Protein AF-A0A9E2X8R3-F1 (afdb_monomer_lite)

Secondary structure (DSSP, 8-state):
-PPPPPHHHHHTT--SPPP-SSTHHHHSHHHHHHHHHHHHHHHHHHHHHHHHHHHHHHH-

Structure (mmCIF, N/CA/C/O backbone):
data_AF-A0A9E2X8R3-F1
#
_entry.id   AF-A0A9E2X8R3-F1
#
loop_
_atom_site.group_PDB
_atom_site.id
_atom_site.type_symbol
_atom_site.label_atom_id
_atom_site.label_alt_id
_atom_site.label_comp_id
_atom_site.label_asym_id
_atom_site.label_entity_id
_atom_site.label_seq_id
_atom_site.pdbx_PDB_ins_code
_atom_site.Cartn_x
_atom_site.Cartn_y
_atom_site.Cartn_z
_atom_site.occupancy
_atom_site.B_iso_or_equiv
_atom_site.auth_seq_id
_atom_site.auth_comp_id
_atom_site.auth_asym_id
_atom_site.auth_atom_id
_atom_site.pdbx_PDB_model_num
ATOM 1 N N . MET A 1 1 ? -21.044 21.815 22.781 1.00 47.69 1 MET A N 1
ATOM 2 C CA . MET A 1 1 ? -19.900 21.156 22.118 1.00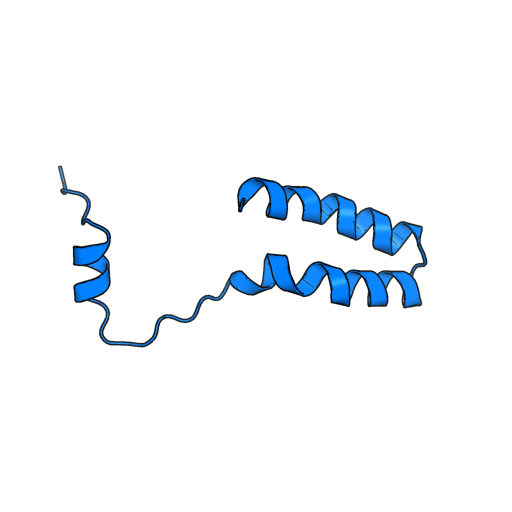 47.69 1 MET A CA 1
ATOM 3 C C . MET A 1 1 ? -20.198 19.670 22.096 1.00 47.69 1 MET A C 1
ATOM 5 O O . MET A 1 1 ? -20.444 19.124 23.163 1.00 47.69 1 MET A O 1
ATOM 9 N N . SER A 1 2 ? -20.296 19.043 20.923 1.00 59.84 2 SER A N 1
ATOM 10 C CA . SER A 1 2 ? -20.474 17.587 20.870 1.00 59.84 2 SER A CA 1
ATOM 11 C C . SER A 1 2 ? -19.166 16.944 21.316 1.00 59.84 2 SER A C 1
ATOM 13 O O . SER A 1 2 ? -18.125 17.245 20.739 1.00 59.84 2 SER A O 1
ATOM 15 N N . ALA A 1 3 ? -19.199 16.118 22.361 1.00 78.06 3 ALA A N 1
ATOM 16 C CA . ALA A 1 3 ? -18.029 15.352 22.764 1.00 78.06 3 ALA A CA 1
ATOM 17 C C . ALA A 1 3 ? -17.678 14.380 21.630 1.00 78.06 3 ALA A C 1
ATOM 19 O O . ALA A 1 3 ? -18.545 13.645 21.152 1.00 78.06 3 ALA A O 1
ATOM 20 N N . HIS A 1 4 ? -16.429 14.412 21.167 1.00 85.19 4 HIS A N 1
ATOM 21 C CA . HIS A 1 4 ? -15.930 13.400 20.245 1.00 85.19 4 HIS A CA 1
ATOM 22 C C . HIS A 1 4 ? -15.981 12.040 20.943 1.00 85.19 4 HIS A C 1
ATOM 24 O O . HIS A 1 4 ? -15.625 11.925 22.116 1.00 85.19 4 HIS A O 1
ATOM 30 N N . MET A 1 5 ? -16.469 11.026 20.236 1.00 91.12 5 MET A N 1
ATOM 31 C CA . MET A 1 5 ? -16.484 9.665 20.756 1.00 91.12 5 MET A CA 1
ATOM 32 C C . MET A 1 5 ? -15.061 9.122 20.825 1.00 91.12 5 MET A C 1
ATOM 34 O O . MET A 1 5 ? -14.242 9.410 19.950 1.00 91.12 5 MET A O 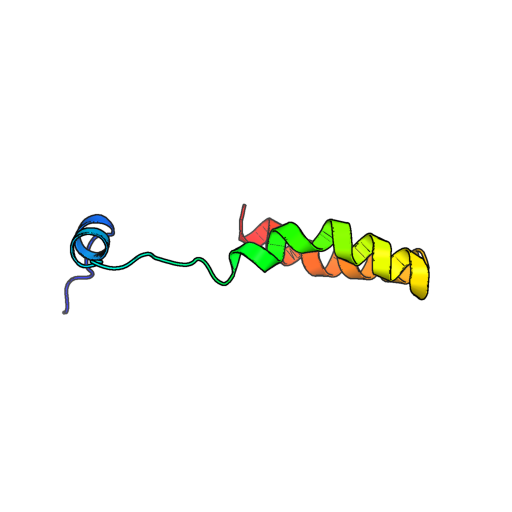1
ATOM 38 N N . THR A 1 6 ? -14.777 8.307 21.838 1.00 93.56 6 THR A N 1
ATOM 39 C CA . THR A 1 6 ? -13.526 7.545 21.859 1.00 93.56 6 THR A CA 1
ATOM 40 C C . THR A 1 6 ? -13.564 6.451 20.782 1.00 93.56 6 THR A C 1
ATOM 42 O O . THR A 1 6 ? -14.655 6.015 20.386 1.00 93.56 6 THR A O 1
ATOM 45 N N . PRO A 1 7 ? -12.408 5.963 20.303 1.00 92.44 7 PRO A N 1
ATOM 46 C CA . PRO A 1 7 ? -12.354 4.853 19.351 1.00 92.44 7 PRO A CA 1
ATOM 47 C C . PRO A 1 7 ? -13.149 3.614 19.799 1.00 92.44 7 PRO A C 1
ATOM 49 O O . PRO A 1 7 ? -13.834 2.987 18.990 1.00 92.44 7 PRO A O 1
ATOM 52 N N . GLU A 1 8 ? -13.148 3.295 21.095 1.00 94.50 8 GLU A N 1
ATOM 53 C CA . GLU A 1 8 ? -13.887 2.163 21.673 1.00 94.50 8 GLU A CA 1
ATOM 54 C C . GLU A 1 8 ? -15.403 2.372 21.591 1.00 94.50 8 GLU A C 1
ATOM 56 O O . GLU A 1 8 ? -16.151 1.434 21.307 1.00 94.50 8 GLU A O 1
ATOM 61 N N . GLN A 1 9 ? -15.866 3.608 21.804 1.00 95.38 9 GLN A N 1
ATOM 62 C CA . GLN A 1 9 ? -17.278 3.968 21.670 1.00 95.38 9 GLN A CA 1
ATOM 63 C C . GLN A 1 9 ? -17.749 3.906 20.217 1.00 95.38 9 GLN A C 1
ATOM 65 O O . GLN A 1 9 ? -18.915 3.606 19.969 1.00 95.38 9 GLN A O 1
ATOM 70 N N . VAL A 1 10 ? -16.870 4.208 19.258 1.00 93.25 10 VAL A N 1
ATOM 71 C CA . VAL A 1 10 ? -17.165 4.028 17.831 1.00 93.25 10 VAL A CA 1
ATOM 72 C C . VAL A 1 10 ? -17.239 2.536 17.514 1.00 93.25 10 VAL A C 1
ATOM 74 O O . VAL A 1 10 ? -18.228 2.084 16.942 1.00 93.25 10 VAL A O 1
ATOM 77 N N . ARG A 1 11 ? -16.249 1.750 17.957 1.00 91.81 11 ARG A N 1
ATOM 78 C CA . ARG A 1 11 ? -16.180 0.307 17.692 1.00 91.81 11 ARG A CA 1
ATOM 79 C C . ARG A 1 11 ? -17.363 -0.470 18.270 1.00 91.81 11 ARG A C 1
ATOM 81 O O . ARG A 1 11 ? -17.830 -1.398 17.621 1.00 91.81 11 ARG A O 1
ATOM 88 N N . SER A 1 12 ? -17.865 -0.095 19.447 1.00 95.94 12 SER A N 1
ATOM 89 C CA . SER A 1 12 ? -19.002 -0.775 20.088 1.00 95.94 12 SER A CA 1
ATOM 90 C C . SER A 1 12 ? -20.338 -0.602 19.357 1.00 95.94 12 SER A C 1
ATOM 92 O O . SER A 1 12 ? -21.278 -1.341 19.638 1.00 95.94 12 SER A O 1
ATOM 94 N N . ARG A 1 13 ? -20.430 0.359 18.428 1.00 95.06 13 ARG A N 1
ATOM 95 C CA . ARG A 1 13 ? -21.631 0.625 17.619 1.00 95.06 13 ARG A CA 1
ATOM 96 C C . ARG A 1 13 ? -21.588 -0.001 16.228 1.00 95.06 13 ARG A C 1
ATOM 98 O O . ARG A 1 13 ? -22.539 0.170 15.476 1.00 95.06 13 ARG A O 1
ATOM 105 N N . ILE A 1 14 ? -20.498 -0.676 15.874 1.00 95.00 14 ILE A N 1
ATOM 106 C CA . ILE A 1 14 ? -20.341 -1.322 14.572 1.00 95.00 14 ILE A CA 1
ATOM 107 C C . ILE A 1 14 ? -20.794 -2.776 14.710 1.00 95.00 14 ILE A C 1
ATOM 109 O O . ILE A 1 14 ? -20.130 -3.579 15.364 1.00 95.00 14 ILE A O 1
ATOM 113 N N . ASP A 1 15 ? -21.933 -3.101 14.103 1.00 96.00 15 ASP A N 1
ATOM 114 C CA . ASP A 1 15 ? -22.562 -4.430 14.107 1.00 96.00 15 ASP A CA 1
ATOM 115 C C . ASP A 1 15 ? -22.348 -5.210 12.796 1.00 96.00 15 ASP A C 1
ATOM 117 O O . ASP A 1 15 ? -22.774 -6.358 12.668 1.00 96.00 15 ASP A O 1
ATOM 121 N N . HIS A 1 16 ? -21.636 -4.610 11.841 1.00 93.81 16 HIS A N 1
ATOM 122 C CA . HIS A 1 16 ? -21.280 -5.194 10.553 1.00 93.81 16 HIS A CA 1
ATOM 123 C C . HIS A 1 16 ? -19.754 -5.273 10.368 1.00 93.81 16 HIS A C 1
ATOM 125 O O . HIS A 1 16 ? -19.002 -4.537 11.010 1.00 93.81 16 HIS A O 1
ATOM 131 N N . PRO A 1 17 ? -19.247 -6.137 9.469 1.00 90.62 17 PRO A N 1
ATOM 132 C CA . PRO A 1 17 ? -17.836 -6.124 9.103 1.00 90.62 17 PRO A CA 1
ATOM 133 C C . PRO A 1 17 ? -17.399 -4.749 8.582 1.00 90.62 17 PRO A C 1
ATOM 135 O O . PRO A 1 17 ? -18.143 -4.075 7.867 1.00 90.62 17 PRO A O 1
ATOM 138 N N . ILE A 1 18 ? -16.178 -4.348 8.929 1.00 86.19 18 ILE A N 1
ATOM 139 C CA . ILE A 1 18 ? -15.516 -3.177 8.350 1.00 86.19 18 ILE A CA 1
ATOM 140 C C . ILE A 1 18 ? -14.605 -3.698 7.248 1.00 86.19 18 ILE A C 1
ATOM 142 O O . ILE A 1 18 ? -13.738 -4.530 7.514 1.00 86.19 18 ILE A O 1
ATOM 146 N N . VAL A 1 19 ? -14.817 -3.223 6.025 1.00 84.38 19 VAL A N 1
ATOM 147 C CA . VAL A 1 19 ? -13.901 -3.459 4.910 1.00 84.38 19 VAL A CA 1
ATOM 148 C C . VAL A 1 19 ? -13.011 -2.236 4.799 1.00 84.38 19 VAL A C 1
ATOM 150 O O . VAL A 1 19 ? -13.508 -1.124 4.637 1.00 84.38 19 VAL A O 1
ATOM 153 N N . ASP A 1 20 ? -11.708 -2.453 4.904 1.00 79.12 20 ASP A N 1
ATOM 154 C CA . ASP A 1 20 ? -10.727 -1.445 4.541 1.00 79.12 20 ASP A CA 1
ATOM 155 C C . ASP A 1 20 ? -10.668 -1.353 3.007 1.00 79.12 20 ASP A C 1
ATOM 157 O O . ASP A 1 20 ? -10.355 -2.330 2.324 1.00 79.12 20 ASP A O 1
ATOM 161 N N . GLY A 1 21 ? -11.070 -0.201 2.471 1.00 74.56 21 GLY A N 1
ATOM 162 C CA . GLY A 1 21 ? -11.102 0.057 1.033 1.00 74.56 21 GLY A CA 1
ATOM 163 C C . GLY A 1 21 ? -9.838 0.727 0.497 1.00 74.56 21 GLY A C 1
ATOM 164 O O . GLY A 1 21 ? -9.656 0.751 -0.721 1.00 74.56 21 GLY A O 1
ATOM 165 N N . ASP A 1 22 ? -8.985 1.274 1.367 1.00 70.06 22 ASP A N 1
ATOM 166 C CA . ASP A 1 22 ? -7.794 2.029 0.970 1.00 70.06 22 ASP A CA 1
ATOM 167 C C . ASP A 1 22 ? -6.472 1.308 1.274 1.00 70.06 22 ASP A C 1
ATOM 169 O O . ASP A 1 22 ? -5.441 1.697 0.720 1.00 70.06 22 ASP A O 1
ATOM 173 N N . GLY A 1 23 ? -6.502 0.172 1.983 1.00 63.16 23 GLY A N 1
ATOM 174 C CA . GLY A 1 23 ? -5.333 -0.703 2.168 1.00 63.16 23 GLY A CA 1
ATOM 175 C C . GLY A 1 23 ? -4.613 -1.102 0.864 1.00 63.16 23 GLY A C 1
ATOM 176 O O . GLY A 1 23 ? -3.429 -1.435 0.864 1.00 63.16 23 GLY A O 1
ATOM 177 N N . HIS A 1 24 ? -5.285 -0.978 -0.286 1.00 63.00 24 HIS A N 1
ATOM 178 C CA . HIS A 1 24 ? -4.735 -1.280 -1.608 1.00 63.00 24 HIS A CA 1
ATOM 179 C C . HIS A 1 24 ? -3.665 -0.300 -2.113 1.00 63.00 24 HIS A C 1
ATOM 181 O O . HIS A 1 24 ? -2.932 -0.639 -3.044 1.00 63.00 24 HIS A O 1
ATOM 187 N N . TRP A 1 25 ? -3.554 0.899 -1.538 1.00 60.03 25 TRP A N 1
ATOM 188 C CA . TRP A 1 25 ? -2.605 1.902 -2.037 1.00 60.03 25 TRP A CA 1
ATOM 189 C C . TRP A 1 25 ? -1.144 1.568 -1.731 1.00 60.03 25 TRP A C 1
ATOM 191 O O . TRP A 1 25 ? -0.272 2.029 -2.450 1.00 60.03 25 TRP A O 1
ATOM 201 N N . VAL A 1 26 ? -0.865 0.764 -0.700 1.00 62.59 26 VAL A N 1
ATOM 202 C CA . VAL A 1 26 ? 0.517 0.442 -0.291 1.00 62.59 26 VAL A CA 1
ATOM 203 C C . VAL A 1 26 ? 0.969 -0.922 -0.822 1.00 62.59 26 VAL A C 1
ATOM 205 O O . VAL A 1 26 ? 2.156 -1.156 -1.055 1.00 62.59 26 VAL A O 1
ATOM 208 N N . GLU A 1 27 ? 0.028 -1.845 -1.021 1.00 69.44 27 GLU A N 1
ATOM 209 C CA . GLU A 1 2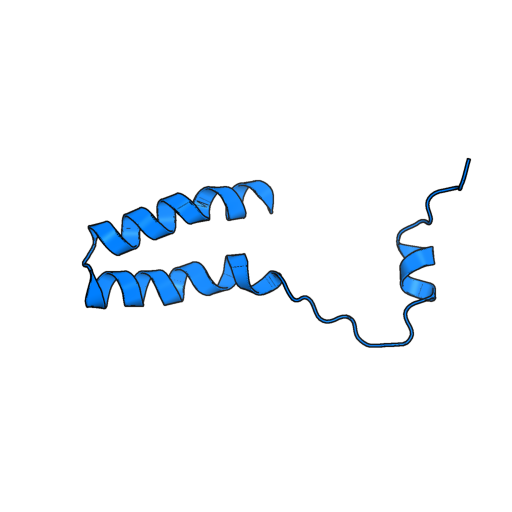7 ? 0.315 -3.232 -1.405 1.00 69.44 27 GLU A CA 1
ATOM 210 C C . GLU A 1 27 ? 0.476 -3.420 -2.923 1.00 69.44 27 GLU A C 1
ATOM 212 O O . GLU A 1 27 ? 1.132 -4.364 -3.371 1.00 69.44 27 GLU A O 1
ATOM 217 N N . TYR A 1 28 ? -0.103 -2.521 -3.725 1.00 75.88 28 TYR A N 1
ATOM 218 C CA . TYR A 1 28 ? -0.127 -2.637 -5.185 1.00 75.88 28 TYR A CA 1
ATOM 219 C C . TYR A 1 28 ? 1.181 -2.206 -5.864 1.00 75.88 28 TYR A C 1
ATOM 221 O O . TYR A 1 28 ? 1.511 -2.706 -6.947 1.00 75.88 28 TYR A O 1
ATOM 229 N N . ASP A 1 29 ? 1.947 -1.314 -5.232 1.00 81.12 29 ASP A N 1
ATOM 230 C CA . ASP A 1 29 ? 3.063 -0.628 -5.886 1.00 81.12 29 ASP A CA 1
ATOM 231 C C . ASP A 1 29 ? 4.131 -1.566 -6.467 1.00 81.12 29 ASP A C 1
ATOM 233 O O . ASP A 1 29 ? 4.510 -1.374 -7.630 1.00 81.12 29 ASP A O 1
ATOM 237 N N . PRO A 1 30 ? 4.604 -2.612 -5.752 1.00 84.94 30 PRO A N 1
ATOM 238 C CA . PRO A 1 30 ? 5.620 -3.509 -6.296 1.00 84.94 30 PRO A CA 1
ATOM 239 C C . PRO A 1 30 ? 5.114 -4.244 -7.542 1.00 84.94 30 PRO A C 1
ATOM 241 O O . PRO A 1 30 ? 5.782 -4.253 -8.576 1.00 84.94 30 PRO A O 1
ATOM 244 N N . VAL A 1 31 ? 3.890 -4.779 -7.478 1.00 89.56 31 VAL A N 1
ATOM 245 C CA . VAL A 1 31 ? 3.281 -5.559 -8.566 1.00 89.56 31 VAL A CA 1
ATOM 246 C C . VAL A 1 31 ? 3.040 -4.690 -9.795 1.00 89.56 31 VAL A C 1
ATOM 248 O O . VAL A 1 31 ? 3.250 -5.144 -10.924 1.00 89.56 31 VAL A O 1
ATOM 251 N N . PHE A 1 32 ? 2.602 -3.447 -9.603 1.00 89.94 32 PHE A N 1
ATOM 252 C CA . PHE A 1 32 ? 2.360 -2.539 -10.716 1.00 89.94 32 PHE A CA 1
ATOM 253 C C . PHE A 1 32 ? 3.648 -2.006 -11.327 1.00 89.94 32 PHE A C 1
ATOM 255 O O . PHE A 1 32 ? 3.741 -1.929 -12.554 1.00 89.94 32 PHE A O 1
ATOM 262 N N . SER A 1 33 ? 4.668 -1.725 -10.512 1.00 93.44 33 SER A N 1
ATOM 263 C CA . SER A 1 33 ? 5.975 -1.293 -11.013 1.00 93.44 33 SER A CA 1
ATOM 264 C C . SER A 1 33 ? 6.586 -2.319 -11.979 1.00 93.44 33 SER A C 1
ATOM 266 O O . SER A 1 33 ? 7.128 -1.932 -13.014 1.00 93.44 33 SER A O 1
ATOM 268 N N . ASP A 1 34 ? 6.377 -3.620 -11.749 1.00 94.69 34 ASP A N 1
ATOM 269 C CA . ASP A 1 34 ? 6.796 -4.680 -12.676 1.00 94.69 34 ASP A CA 1
ATOM 270 C C . ASP A 1 34 ? 6.042 -4.632 -14.014 1.00 94.69 34 ASP A C 1
ATOM 272 O O . ASP A 1 34 ? 6.613 -4.893 -15.080 1.00 94.69 34 ASP A O 1
ATOM 276 N N . LYS A 1 35 ? 4.748 -4.283 -13.998 1.00 95.19 35 LYS A N 1
ATOM 277 C CA . LYS A 1 35 ? 3.964 -4.100 -15.234 1.00 95.19 35 LYS A CA 1
ATOM 278 C C . LYS A 1 35 ? 4.414 -2.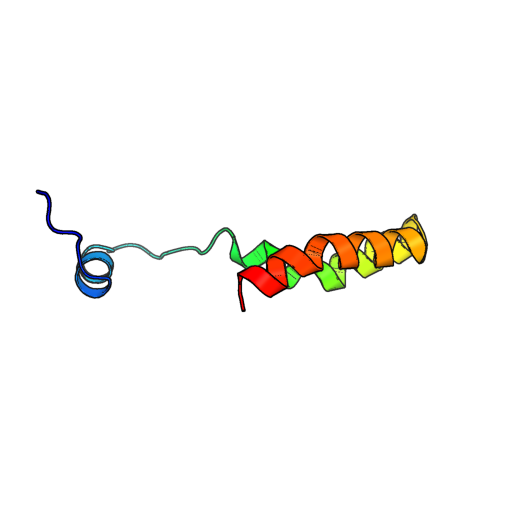858 -15.990 1.00 95.19 35 LYS A C 1
ATOM 280 O O . LYS A 1 35 ? 4.559 -2.918 -17.212 1.00 95.19 35 LYS A O 1
ATOM 285 N N . MET A 1 36 ? 4.693 -1.778 -15.266 1.00 95.81 36 MET A N 1
ATOM 286 C CA . MET A 1 36 ? 5.254 -0.552 -15.827 1.00 95.81 36 MET A CA 1
ATOM 287 C C . MET A 1 36 ? 6.617 -0.821 -16.462 1.00 95.81 36 MET A C 1
ATOM 289 O O . MET A 1 36 ? 6.839 -0.409 -17.596 1.00 95.81 36 MET A O 1
ATOM 293 N N . ARG A 1 37 ? 7.479 -1.608 -15.807 1.00 97.81 37 ARG A N 1
ATOM 294 C CA . ARG A 1 37 ? 8.782 -2.009 -16.356 1.00 97.81 37 ARG A CA 1
ATOM 295 C C . ARG A 1 37 ? 8.629 -2.816 -17.640 1.00 97.81 37 ARG A C 1
ATOM 297 O O . ARG A 1 37 ? 9.314 -2.552 -18.623 1.00 97.81 37 ARG A O 1
ATOM 304 N N . LYS A 1 38 ? 7.682 -3.759 -17.664 1.00 97.44 38 LYS A N 1
ATOM 305 C CA . LYS A 1 38 ? 7.411 -4.598 -18.840 1.00 97.44 38 LYS A CA 1
ATOM 306 C C . LYS A 1 38 ? 6.959 -3.797 -20.069 1.00 97.44 38 LYS A C 1
ATOM 308 O O . LYS A 1 38 ? 7.317 -4.171 -21.181 1.00 97.44 38 LYS A O 1
ATOM 313 N N . VAL A 1 39 ? 6.135 -2.763 -19.889 1.00 97.50 39 VAL A N 1
ATOM 314 C CA . VAL A 1 39 ? 5.517 -2.020 -21.007 1.00 97.50 39 VAL A CA 1
ATOM 315 C C . VAL A 1 39 ? 6.276 -0.733 -21.346 1.00 97.50 39 VAL A C 1
ATOM 317 O O . VAL A 1 39 ? 6.422 -0.405 -22.519 1.00 97.50 39 VAL A O 1
ATOM 320 N N . GLY A 1 40 ? 6.749 -0.009 -20.333 1.00 95.19 40 GLY A N 1
ATOM 321 C CA . GLY A 1 40 ? 7.362 1.319 -20.449 1.00 95.19 40 GLY A CA 1
ATOM 322 C C . GLY A 1 40 ? 8.841 1.384 -20.058 1.00 95.19 40 GLY A C 1
ATOM 323 O O . GLY A 1 40 ? 9.433 2.460 -20.132 1.00 95.19 40 GLY A O 1
ATOM 324 N N . GLY A 1 41 ? 9.449 0.263 -19.661 1.00 97.50 41 GLY A N 1
ATOM 325 C CA . GLY A 1 41 ? 10.855 0.198 -19.270 1.00 97.50 41 GLY A CA 1
ATOM 326 C C . GLY A 1 41 ? 11.144 0.780 -17.886 1.00 97.50 41 GLY A C 1
ATOM 327 O O . GLY A 1 41 ? 10.247 1.163 -17.132 1.00 97.50 41 GLY A O 1
ATOM 328 N N . ASP A 1 42 ? 12.431 0.834 -17.551 1.00 98.00 42 ASP A N 1
ATOM 329 C CA . ASP A 1 42 ? 12.890 1.142 -16.193 1.00 98.00 42 ASP A CA 1
ATOM 330 C C . ASP A 1 42 ? 12.476 2.541 -15.726 1.00 98.00 42 ASP A C 1
ATOM 332 O O . ASP A 1 42 ? 11.985 2.698 -14.613 1.00 98.00 42 ASP A O 1
ATOM 336 N N . LEU A 1 43 ? 12.551 3.541 -16.612 1.00 97.62 43 LEU A N 1
ATOM 337 C CA . LEU A 1 43 ? 12.146 4.916 -16.301 1.00 97.62 43 LEU A CA 1
ATOM 338 C C . LEU A 1 43 ? 10.671 5.024 -15.882 1.00 97.62 43 LEU A C 1
ATOM 340 O O . LEU A 1 43 ? 10.340 5.822 -15.006 1.00 97.62 43 LEU A O 1
ATOM 344 N N . ALA A 1 44 ? 9.786 4.222 -16.482 1.00 96.69 44 ALA A N 1
ATOM 345 C CA . ALA A 1 44 ? 8.368 4.218 -16.139 1.00 96.69 44 ALA A CA 1
ATOM 346 C C . ALA A 1 44 ? 8.117 3.577 -14.764 1.00 96.69 44 ALA A C 1
ATOM 348 O O . ALA A 1 44 ? 7.311 4.085 -13.983 1.00 96.69 44 ALA A O 1
ATOM 349 N N . ALA A 1 45 ? 8.823 2.487 -14.454 1.00 96.12 45 ALA A N 1
ATOM 350 C CA . ALA A 1 45 ? 8.722 1.809 -13.165 1.00 96.12 45 ALA A CA 1
ATOM 351 C C .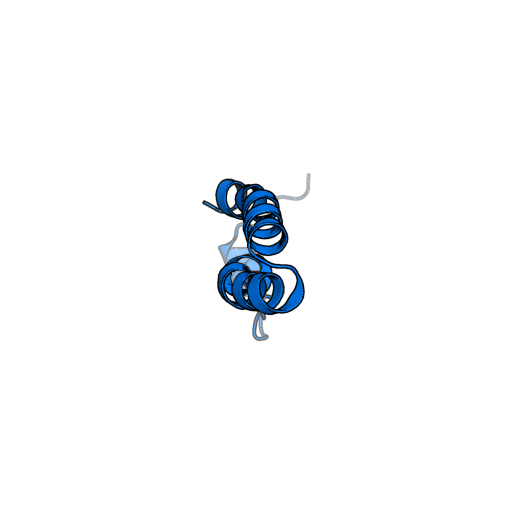 ALA A 1 45 ? 9.302 2.653 -12.022 1.00 96.12 45 ALA A C 1
ATOM 353 O O . ALA A 1 45 ? 8.652 2.836 -10.993 1.00 96.12 45 ALA A O 1
ATOM 354 N N . ASP A 1 46 ? 10.490 3.218 -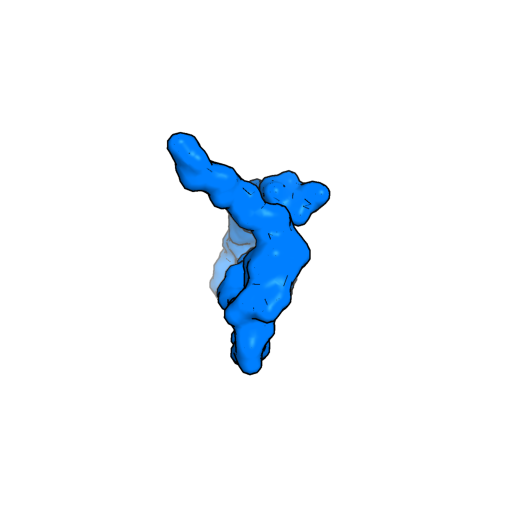12.222 1.00 95.62 46 ASP A N 1
ATOM 355 C CA . ASP A 1 46 ? 11.192 3.982 -11.193 1.00 95.62 46 ASP A CA 1
ATOM 356 C C . ASP A 1 46 ? 10.490 5.325 -10.925 1.00 95.62 46 ASP A C 1
ATOM 358 O O . ASP A 1 46 ? 10.386 5.766 -9.777 1.00 95.62 46 ASP A O 1
ATOM 362 N N . GLY A 1 47 ? 9.930 5.954 -11.967 1.00 94.31 47 GLY A N 1
ATOM 363 C CA . GLY A 1 47 ? 9.094 7.149 -11.831 1.00 94.31 47 GLY A CA 1
ATOM 364 C C . GLY A 1 47 ? 7.806 6.889 -11.045 1.00 94.31 47 GLY A C 1
ATOM 365 O O . GLY A 1 47 ? 7.446 7.691 -10.182 1.00 94.31 47 GLY A O 1
ATOM 366 N N . PHE A 1 48 ? 7.144 5.755 -11.294 1.00 92.50 48 PHE A N 1
ATOM 367 C CA . PHE A 1 48 ? 5.963 5.337 -10.537 1.00 92.50 48 PHE A CA 1
ATOM 368 C C . PHE A 1 48 ? 6.294 5.092 -9.054 1.00 92.50 48 PHE A C 1
ATOM 370 O O . PHE A 1 48 ? 5.643 5.667 -8.183 1.00 92.50 48 PHE A O 1
ATOM 377 N N . LEU A 1 49 ? 7.353 4.329 -8.758 1.00 91.75 49 LEU A N 1
ATOM 378 C CA . LEU A 1 49 ? 7.785 4.065 -7.377 1.00 91.75 49 LEU A CA 1
ATOM 379 C C . LEU A 1 49 ? 8.136 5.353 -6.622 1.00 91.75 49 LEU A C 1
ATOM 381 O O . LEU A 1 49 ? 7.788 5.505 -5.452 1.00 91.75 49 LEU A O 1
ATOM 385 N N . LYS A 1 50 ? 8.776 6.314 -7.297 1.00 91.88 50 LYS A N 1
ATOM 386 C CA . LYS A 1 50 ? 9.079 7.622 -6.707 1.00 91.88 50 LYS A CA 1
ATOM 387 C C . LYS A 1 50 ? 7.815 8.405 -6.338 1.00 91.88 50 LYS A C 1
ATOM 389 O O . LYS A 1 50 ? 7.810 9.068 -5.306 1.00 91.88 50 LYS A O 1
ATOM 394 N N . ALA A 1 51 ? 6.762 8.333 -7.152 1.00 88.50 51 ALA A N 1
ATOM 395 C CA . ALA A 1 51 ? 5.493 9.003 -6.865 1.00 88.50 51 ALA A CA 1
ATOM 396 C C . ALA A 1 51 ? 4.743 8.364 -5.680 1.00 88.50 51 ALA A C 1
ATOM 398 O O . ALA A 1 51 ? 4.101 9.078 -4.913 1.00 88.50 51 ALA A O 1
ATOM 399 N N . MET A 1 52 ? 4.846 7.043 -5.506 1.00 86.88 52 MET A N 1
ATOM 400 C CA . MET A 1 52 ? 4.192 6.323 -4.403 1.00 86.88 52 MET A CA 1
ATOM 401 C C . MET A 1 52 ? 4.954 6.383 -3.074 1.00 86.88 52 MET A C 1
ATOM 403 O O . MET A 1 52 ? 4.359 6.194 -2.012 1.00 86.88 52 MET A O 1
ATOM 407 N N . GLY A 1 53 ? 6.244 6.742 -3.098 1.00 83.25 53 GLY A N 1
ATOM 408 C CA . GLY A 1 53 ? 7.043 6.962 -1.887 1.00 83.25 53 GLY A CA 1
ATOM 409 C C . GLY A 1 53 ? 6.392 7.926 -0.885 1.00 83.25 53 GLY A C 1
ATOM 410 O O . GLY A 1 53 ? 6.415 7.659 0.312 1.00 83.25 53 GLY A O 1
ATOM 411 N N . THR A 1 54 ? 5.718 8.978 -1.363 1.00 79.94 54 THR A N 1
ATOM 412 C CA . THR A 1 54 ? 5.007 9.939 -0.502 1.00 79.94 54 THR A CA 1
ATOM 413 C C . THR A 1 54 ? 3.872 9.291 0.289 1.00 79.94 54 THR A C 1
ATOM 415 O O . THR A 1 54 ? 3.720 9.564 1.474 1.00 79.94 54 THR A O 1
ATOM 418 N N . THR A 1 55 ? 3.091 8.401 -0.327 1.00 73.19 55 THR A N 1
ATOM 419 C CA . THR A 1 55 ? 2.014 7.679 0.368 1.00 73.19 55 THR A CA 1
ATOM 420 C C . THR A 1 55 ? 2.580 6.799 1.479 1.00 73.19 55 THR A C 1
ATOM 422 O O . THR A 1 55 ? 2.043 6.772 2.582 1.00 73.19 55 THR A O 1
ATOM 425 N N . ARG A 1 56 ? 3.706 6.123 1.223 1.00 72.56 56 ARG A N 1
ATOM 426 C CA . ARG A 1 56 ? 4.358 5.256 2.211 1.00 72.56 56 ARG A CA 1
ATOM 427 C C . ARG A 1 56 ? 4.919 6.034 3.403 1.00 72.56 56 ARG A C 1
ATOM 429 O O . ARG A 1 56 ? 4.785 5.567 4.525 1.00 72.56 56 ARG A O 1
ATOM 436 N N . GLU A 1 57 ? 5.520 7.196 3.163 1.00 78.25 57 GLU A N 1
ATOM 437 C CA . GLU A 1 57 ? 6.045 8.076 4.220 1.00 78.25 57 GLU A CA 1
ATOM 438 C C . GLU A 1 57 ? 4.940 8.669 5.103 1.00 78.25 57 GLU A C 1
ATOM 440 O O . GLU A 1 57 ? 5.146 8.879 6.293 1.00 78.25 57 GLU A O 1
ATOM 445 N N . LEU A 1 58 ? 3.763 8.945 4.535 1.00 73.12 58 LEU A N 1
ATOM 446 C CA . LEU A 1 58 ? 2.636 9.521 5.275 1.00 73.12 58 LEU A CA 1
ATOM 447 C C . LEU A 1 58 ? 1.870 8.494 6.121 1.00 73.12 58 LEU A C 1
ATOM 449 O O . LEU A 1 58 ? 1.145 8.884 7.035 1.00 73.12 58 LEU A O 1
ATOM 453 N N . LEU A 1 59 ? 2.000 7.206 5.794 1.00 68.81 59 LEU A N 1
ATOM 454 C CA . LEU A 1 59 ? 1.305 6.101 6.461 1.00 68.81 59 LEU A CA 1
ATOM 455 C C . LEU A 1 59 ? 2.202 5.304 7.429 1.00 68.81 59 LEU A C 1
ATOM 457 O O . LEU A 1 59 ? 1.706 4.384 8.080 1.00 68.81 59 LEU A O 1
ATOM 461 N N . SER A 1 60 ? 3.498 5.630 7.517 1.00 63.69 60 SER A N 1
ATOM 462 C CA . SER A 1 60 ? 4.463 5.066 8.479 1.00 63.69 60 SER A CA 1
ATOM 463 C C . SER A 1 60 ? 4.541 5.874 9.767 1.00 63.69 60 SER A C 1
ATOM 465 O O . SER A 1 60 ? 4.641 5.246 10.844 1.00 63.69 60 SER A O 1
#

Sequence (60 aa):
MSAHMTPEQVRSRIDHPIVDGDGHWVEYDPVFSDKMRKVGGDLAADGFLKAMGTTRELLS

pLDDT: mean 85.17, std 12.41, range [47.69, 98.0]

Radius of gyration: 18.34 Å; chains: 1; bounding box: 36×27×44 Å

Foldseek 3Di:
DDDDDDPVRVVVPDPDDDDDPCPCLVVCLVVVLVVLCVPPNDCRSVVSVVVSVVVVVVVD